Protein AF-A0A7V6VSK3-F1 (afdb_monomer_lite)

Sequence (90 aa):
ANEWHYVVGVYSNKTMYLYVDGKLEGTNNYFSSNPTVKFKENIANLFVGGTMDSTLYDFNGSIDDVRIYTRALSSSEIKNNYNISKYKIN

Radius of gyration: 15.0 Å; chains: 1; bounding box: 39×29×34 Å

pLDDT: mean 86.64, std 12.1, range [54.09, 98.44]

Foldseek 3Di:
DLDDKDWDWFDDPQKIWIDILLHTPDIDNPSVVPVPDDPPPDPDDDDDQDDDPDPVRGHPHDDDDDDDDPHGDDSVRSNVVSVVVVPPDD

Secondary structure (DSSP, 8-state):
------EEEEEETTEEEEEETTEEEEEE-HHHH-TT--GGG--SPP-SSS-SS-GGG---S--------SSPPPHHHHHHHHHHHTT---

Structure (mmCIF, N/CA/C/O backbone):
data_AF-A0A7V6VSK3-F1
#
_entry.id   AF-A0A7V6VSK3-F1
#
loop_
_atom_site.group_PDB
_atom_site.id
_atom_site.type_symbol
_atom_site.label_atom_id
_atom_site.label_alt_id
_atom_site.label_comp_id
_atom_site.label_asym_id
_atom_site.label_entity_id
_atom_site.label_seq_id
_atom_site.pdbx_PDB_ins_code
_atom_site.Cartn_x
_atom_site.Cartn_y
_atom_site.Cartn_z
_atom_site.occupancy
_atom_site.B_iso_or_equiv
_atom_site.auth_seq_id
_atom_site.auth_comp_id
_atom_site.auth_asym_id
_atom_site.auth_atom_id
_atom_site.pdbx_PDB_model_num
ATOM 1 N N . ALA A 1 1 ? -3.969 1.810 19.335 1.00 55.22 1 ALA A N 1
ATOM 2 C CA . ALA A 1 1 ? -3.213 0.551 19.101 1.00 55.22 1 ALA A CA 1
ATOM 3 C C . ALA A 1 1 ? -4.182 -0.611 19.247 1.00 55.22 1 ALA A C 1
ATOM 5 O O . ALA A 1 1 ? -5.009 -0.548 20.148 1.00 55.22 1 ALA A O 1
ATOM 6 N N . ASN A 1 2 ? -4.077 -1.634 18.390 1.00 83.69 2 ASN A N 1
ATOM 7 C CA . ASN A 1 2 ? -5.125 -2.642 18.156 1.00 83.69 2 ASN A CA 1
ATOM 8 C C . ASN A 1 2 ? -6.348 -2.084 17.391 1.00 83.69 2 ASN A C 1
ATOM 10 O O . ASN A 1 2 ? -7.496 -2.334 17.743 1.00 83.69 2 ASN A O 1
ATOM 14 N N . GLU A 1 3 ? -6.078 -1.281 16.360 1.00 91.06 3 GLU A N 1
ATOM 15 C CA . GLU A 1 3 ? -7.081 -0.646 15.498 1.00 91.06 3 GLU A CA 1
ATOM 16 C C . GLU A 1 3 ? -6.889 -1.101 14.049 1.00 91.06 3 GLU A C 1
ATOM 18 O O . GLU A 1 3 ? -5.771 -1.405 13.625 1.00 91.06 3 GLU A O 1
ATOM 23 N N . TRP A 1 4 ? -7.983 -1.132 13.289 1.00 93.00 4 TRP A N 1
ATOM 24 C CA . TRP A 1 4 ? -7.937 -1.380 11.853 1.00 93.00 4 TRP A CA 1
ATOM 25 C C . TRP A 1 4 ? -7.413 -0.151 11.115 1.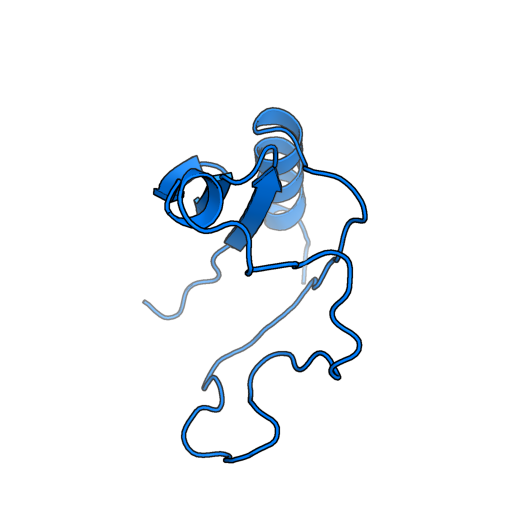00 93.00 4 TRP A C 1
ATOM 27 O O . TRP A 1 4 ? -7.937 0.948 11.288 1.00 93.00 4 TRP A O 1
ATOM 37 N N . HIS A 1 5 ? -6.438 -0.366 10.234 1.00 94.75 5 HIS A N 1
ATOM 38 C CA . HIS A 1 5 ? -5.935 0.653 9.317 1.00 94.75 5 HIS A CA 1
ATOM 39 C C . HIS A 1 5 ? -6.143 0.220 7.871 1.00 94.75 5 HIS A C 1
ATOM 41 O O . HIS A 1 5 ? -5.936 -0.941 7.515 1.00 94.75 5 HIS A O 1
ATOM 47 N N . TYR A 1 6 ? -6.513 1.174 7.020 1.00 96.62 6 TYR A N 1
ATOM 48 C CA . TYR A 1 6 ? -6.625 0.950 5.581 1.00 96.62 6 TYR A CA 1
ATOM 49 C C . TYR A 1 6 ? -5.332 1.379 4.891 1.00 96.62 6 TYR A C 1
ATOM 51 O O . TYR A 1 6 ? -5.013 2.569 4.854 1.00 96.62 6 TYR A O 1
ATOM 59 N N . VAL A 1 7 ? -4.590 0.420 4.337 1.00 97.25 7 VAL A N 1
ATOM 60 C CA . VAL A 1 7 ? -3.268 0.660 3.741 1.00 97.25 7 VAL A CA 1
ATOM 61 C C . VAL A 1 7 ? -3.303 0.400 2.240 1.00 97.25 7 VAL A C 1
ATOM 63 O O . VAL A 1 7 ? -3.799 -0.631 1.790 1.00 97.25 7 VAL A O 1
ATOM 66 N N . VAL A 1 8 ? -2.747 1.325 1.453 1.00 97.94 8 VAL A N 1
ATOM 67 C CA . VAL A 1 8 ? -2.625 1.176 -0.004 1.00 97.94 8 VAL A CA 1
ATOM 68 C C . VAL A 1 8 ? -1.222 1.546 -0.461 1.00 97.94 8 VAL A C 1
ATOM 70 O O . VAL A 1 8 ? -0.777 2.680 -0.288 1.00 97.94 8 VAL A O 1
ATOM 73 N N . GLY A 1 9 ? -0.547 0.595 -1.104 1.00 96.56 9 GLY A N 1
ATOM 74 C CA . GLY A 1 9 ? 0.656 0.849 -1.890 1.00 96.56 9 GLY A CA 1
ATOM 75 C C . GLY A 1 9 ? 0.295 1.107 -3.351 1.00 96.56 9 GLY A C 1
ATOM 76 O O . GLY A 1 9 ? -0.427 0.320 -3.962 1.00 96.56 9 GLY A O 1
ATOM 77 N N . VAL A 1 10 ? 0.805 2.194 -3.928 1.00 95.31 10 VAL A N 1
ATOM 78 C CA . VAL A 1 10 ? 0.642 2.507 -5.354 1.00 95.31 10 VAL A CA 1
ATOM 79 C C . VAL A 1 10 ? 2.009 2.627 -6.000 1.00 95.31 10 VAL A C 1
ATOM 81 O O . VAL A 1 10 ? 2.873 3.333 -5.492 1.00 95.31 10 VAL A O 1
ATOM 84 N N . TYR A 1 11 ? 2.189 1.983 -7.149 1.00 91.19 11 TYR A N 1
ATOM 85 C CA . TYR A 1 11 ? 3.349 2.184 -8.008 1.00 91.19 11 TYR A CA 1
ATOM 86 C C . TYR A 1 11 ? 2.906 2.821 -9.324 1.00 91.19 11 TYR A C 1
ATOM 88 O O . TYR A 1 11 ? 2.072 2.269 -10.042 1.00 91.19 11 TYR A O 1
ATOM 96 N N . SER A 1 12 ? 3.454 3.993 -9.638 1.00 90.06 12 SER A N 1
ATOM 97 C CA . SER A 1 12 ? 3.173 4.718 -10.877 1.00 90.06 12 SER A CA 1
ATOM 98 C C . SER A 1 12 ? 4.395 5.516 -11.305 1.00 90.06 12 SER A C 1
ATOM 100 O O . SER A 1 12 ? 5.051 6.129 -10.467 1.00 90.06 12 SER A O 1
ATOM 102 N N . ASN A 1 13 ? 4.719 5.511 -12.601 1.00 87.38 13 ASN A N 1
ATOM 103 C CA . ASN A 1 13 ? 5.828 6.288 -13.172 1.00 87.38 13 ASN A CA 1
ATOM 104 C C . ASN A 1 13 ? 7.142 6.173 -12.375 1.00 87.38 13 ASN A C 1
ATOM 106 O O . ASN A 1 13 ? 7.800 7.171 -12.089 1.00 87.38 13 ASN A O 1
ATOM 110 N N . LYS A 1 14 ? 7.514 4.943 -11.994 1.00 86.00 14 LYS A N 1
ATOM 111 C CA . LYS A 1 14 ? 8.720 4.645 -11.199 1.00 86.00 14 LYS A CA 1
ATOM 112 C C . LYS A 1 14 ? 8.761 5.299 -9.808 1.00 86.00 14 LYS A C 1
ATOM 114 O O . LYS A 1 14 ? 9.829 5.423 -9.216 1.00 86.00 14 LYS A O 1
ATOM 119 N N . THR A 1 15 ? 7.606 5.677 -9.274 1.00 89.31 15 THR A N 1
ATOM 120 C CA . THR A 1 15 ? 7.448 6.208 -7.921 1.00 89.31 15 THR A CA 1
ATOM 121 C C . THR A 1 15 ? 6.472 5.330 -7.146 1.00 89.31 15 THR A C 1
ATOM 123 O O . THR A 1 15 ? 5.431 4.928 -7.671 1.00 89.31 15 THR A O 1
ATOM 126 N N . MET A 1 16 ? 6.825 5.011 -5.903 1.00 92.81 16 MET A N 1
ATOM 127 C CA . MET A 1 16 ? 5.934 4.376 -4.940 1.00 92.81 16 MET A CA 1
ATOM 128 C C . MET A 1 16 ? 5.280 5.424 -4.048 1.00 92.81 16 MET A C 1
ATOM 130 O O . MET A 1 16 ? 5.918 6.395 -3.644 1.00 92.81 16 MET A O 1
ATOM 134 N N . TYR A 1 17 ? 4.024 5.182 -3.704 1.00 96.12 17 TYR A N 1
ATOM 135 C CA . TYR A 1 17 ? 3.223 6.000 -2.807 1.00 96.12 17 TYR A CA 1
ATOM 136 C C . TYR A 1 17 ? 2.611 5.083 -1.754 1.00 96.12 17 TYR A C 1
ATOM 138 O O . TYR A 1 17 ? 2.088 4.019 -2.096 1.00 96.12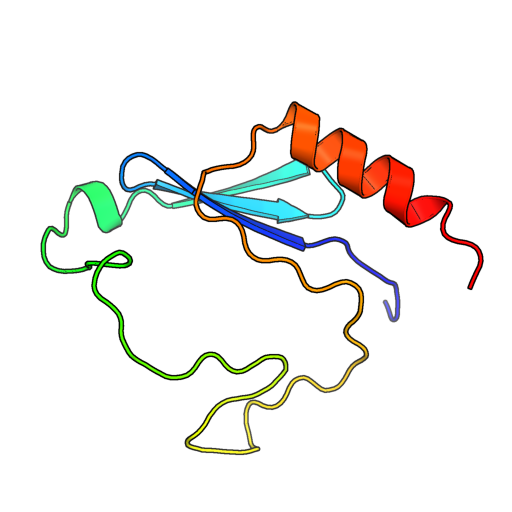 17 TYR A O 1
ATOM 146 N N . LEU A 1 18 ? 2.671 5.496 -0.491 1.00 97.94 18 LEU A N 1
ATOM 147 C CA . LEU A 1 18 ? 2.028 4.804 0.617 1.00 97.94 18 LEU A CA 1
ATOM 148 C C . LEU A 1 18 ? 0.898 5.672 1.149 1.00 97.94 18 LEU A C 1
ATOM 150 O O . LEU A 1 18 ? 1.126 6.810 1.561 1.00 97.94 18 LEU A O 1
ATOM 154 N N . TYR A 1 19 ? -0.305 5.113 1.152 1.00 98.44 19 TYR A N 1
ATOM 155 C CA . TYR A 1 19 ? -1.466 5.726 1.767 1.00 98.44 19 TYR A CA 1
ATOM 156 C C . TYR A 1 19 ? -1.870 4.944 3.012 1.00 98.44 19 TYR A C 1
ATOM 158 O O . TYR A 1 19 ? -1.946 3.715 2.961 1.00 98.44 19 TYR A O 1
ATOM 166 N N . VAL A 1 20 ? -2.176 5.660 4.091 1.00 97.75 20 VAL A N 1
ATOM 167 C CA . VAL A 1 20 ? -2.761 5.114 5.319 1.00 97.75 20 VAL A CA 1
ATOM 168 C C . VAL A 1 20 ? -4.029 5.900 5.611 1.00 97.75 20 VAL A C 1
ATOM 170 O O . VAL A 1 20 ? -4.048 7.127 5.520 1.00 97.75 20 VAL A O 1
ATOM 173 N N . ASP A 1 21 ? -5.123 5.194 5.879 1.00 97.00 21 ASP A N 1
ATOM 174 C CA . ASP A 1 21 ? -6.414 5.786 6.236 1.00 97.00 21 ASP A CA 1
ATOM 175 C C . ASP A 1 21 ? -6.885 6.852 5.228 1.00 97.00 21 ASP A C 1
ATOM 177 O O . ASP A 1 21 ? -7.406 7.921 5.560 1.00 97.00 21 ASP A O 1
ATOM 181 N N . GLY A 1 22 ? -6.658 6.553 3.944 1.00 97.00 22 GLY A N 1
ATOM 182 C CA . GLY A 1 22 ? -7.048 7.393 2.814 1.00 97.00 22 GLY A CA 1
ATOM 183 C C . GLY A 1 22 ? -6.165 8.624 2.570 1.00 97.00 22 GLY A C 1
ATOM 184 O O . GLY A 1 22 ? -6.471 9.401 1.663 1.00 97.00 22 GLY A O 1
ATOM 185 N N . LYS A 1 23 ? -5.089 8.823 3.341 1.00 97.81 23 LYS A N 1
ATOM 186 C CA . LYS A 1 23 ? -4.151 9.951 3.214 1.00 97.81 23 LYS A CA 1
ATOM 187 C C . LYS A 1 23 ? -2.796 9.477 2.709 1.00 97.81 23 LYS A C 1
ATOM 189 O O . LYS A 1 23 ? -2.397 8.358 2.994 1.00 97.81 23 LYS A O 1
ATOM 194 N N . LEU A 1 24 ? -2.107 10.317 1.936 1.00 98.12 24 LEU A N 1
ATOM 195 C CA . LEU A 1 24 ? -0.744 10.035 1.487 1.00 98.12 24 LEU A CA 1
ATOM 196 C C . LEU A 1 24 ? 0.219 10.274 2.653 1.00 98.12 24 LEU A C 1
ATOM 198 O O . LEU A 1 24 ? 0.352 11.411 3.092 1.00 98.12 24 LEU A O 1
ATOM 202 N N . GLU A 1 25 ? 0.902 9.225 3.096 1.00 98.31 25 GLU A N 1
ATOM 203 C CA . GLU A 1 25 ? 1.867 9.295 4.201 1.00 98.31 25 GLU A CA 1
ATOM 204 C C . GLU A 1 25 ? 3.317 9.338 3.709 1.00 98.31 25 GLU A C 1
ATOM 206 O O . GLU A 1 25 ? 4.201 9.845 4.394 1.00 98.31 25 GLU A O 1
ATOM 211 N N . GLY A 1 26 ? 3.594 8.833 2.504 1.00 97.12 26 GLY A N 1
ATOM 212 C CA . GLY A 1 26 ? 4.961 8.806 1.997 1.00 97.12 26 GLY A CA 1
ATOM 213 C C . GLY A 1 26 ? 5.072 8.557 0.504 1.00 97.12 26 GLY A C 1
ATOM 214 O O . GLY A 1 26 ? 4.191 7.968 -0.125 1.00 97.12 26 GLY A O 1
ATOM 215 N N . THR A 1 27 ? 6.198 8.998 -0.055 1.00 95.88 27 THR A N 1
ATOM 216 C CA . THR A 1 27 ? 6.575 8.752 -1.450 1.00 95.88 27 THR A CA 1
ATOM 217 C C . THR A 1 27 ? 8.026 8.301 -1.533 1.00 95.88 27 THR A C 1
ATOM 219 O O . THR A 1 27 ? 8.859 8.729 -0.736 1.00 95.88 27 THR A O 1
ATOM 222 N N . ASN A 1 28 ? 8.329 7.425 -2.488 1.00 91.25 28 ASN A N 1
ATOM 223 C CA . ASN A 1 28 ? 9.683 6.957 -2.753 1.00 91.25 28 ASN A CA 1
ATOM 224 C C . ASN A 1 28 ? 9.919 6.873 -4.268 1.00 91.25 28 ASN A C 1
ATOM 226 O O . ASN A 1 28 ? 9.270 6.095 -4.970 1.00 91.25 28 ASN A O 1
ATOM 230 N N . ASN A 1 29 ? 10.860 7.672 -4.769 1.00 87.69 29 ASN A N 1
ATOM 231 C CA . ASN A 1 29 ? 11.240 7.752 -6.179 1.00 87.69 29 ASN A CA 1
ATOM 232 C C . ASN A 1 29 ? 12.546 7.001 -6.506 1.00 87.69 29 ASN A C 1
ATOM 234 O O . ASN A 1 29 ? 13.082 7.182 -7.597 1.00 87.69 29 ASN A O 1
ATOM 238 N N . TYR A 1 30 ? 13.062 6.148 -5.617 1.00 78.88 30 TYR A N 1
ATOM 239 C CA . TYR A 1 30 ? 14.304 5.385 -5.814 1.00 78.88 30 TYR A CA 1
ATOM 240 C C . TYR A 1 30 ? 14.319 4.580 -7.126 1.00 78.88 30 TYR A C 1
ATOM 242 O O . TYR A 1 30 ? 15.344 4.451 -7.789 1.00 78.88 30 TYR A O 1
ATOM 250 N N . PHE A 1 31 ? 13.161 4.093 -7.573 1.00 73.06 31 PHE A N 1
ATOM 251 C CA . PHE A 1 31 ? 13.044 3.332 -8.821 1.00 73.06 31 PHE A CA 1
ATOM 252 C C . PHE A 1 31 ? 13.168 4.196 -10.082 1.00 73.06 31 PHE A C 1
ATOM 254 O O . PHE A 1 31 ? 13.309 3.664 -11.182 1.00 73.06 31 PHE A O 1
ATOM 261 N N . SER A 1 32 ? 13.121 5.526 -9.958 1.00 70.00 32 SER A N 1
ATOM 262 C CA . SER A 1 32 ? 13.378 6.425 -11.086 1.00 70.00 32 SER A CA 1
ATOM 263 C C . SER A 1 32 ? 14.850 6.408 -11.509 1.00 70.00 32 SER A C 1
ATOM 265 O O . SER A 1 32 ? 15.127 6.491 -12.707 1.00 70.00 32 SER A O 1
ATOM 267 N N . SER A 1 33 ? 15.772 6.221 -10.556 1.00 68.38 33 SER A N 1
ATOM 268 C CA . SER A 1 33 ? 17.223 6.202 -10.777 1.00 68.38 33 SER A CA 1
ATOM 269 C C . SER A 1 33 ? 17.812 4.797 -10.944 1.00 68.38 33 SER A C 1
ATOM 271 O O . SER A 1 33 ? 18.937 4.680 -11.425 1.00 68.38 33 SER A O 1
ATOM 273 N N . ASN A 1 34 ? 17.069 3.735 -10.605 1.00 66.44 34 ASN A N 1
ATOM 274 C CA . ASN A 1 34 ? 17.539 2.352 -10.709 1.00 66.44 34 ASN A CA 1
ATOM 275 C C . ASN A 1 34 ? 16.715 1.521 -11.726 1.00 66.44 34 ASN A C 1
ATOM 277 O O . ASN A 1 34 ? 15.636 1.025 -11.393 1.00 66.44 34 ASN A O 1
ATOM 281 N N . PRO A 1 35 ? 17.194 1.359 -12.977 1.00 60.34 35 PRO A N 1
ATOM 282 C CA . PRO A 1 35 ? 16.425 0.768 -14.076 1.00 60.34 35 PRO A CA 1
ATOM 283 C C . PRO A 1 35 ? 16.250 -0.759 -13.998 1.00 60.34 35 PRO A C 1
ATOM 285 O O . PRO A 1 35 ? 15.502 -1.313 -14.803 1.00 60.34 35 PRO A O 1
ATOM 288 N N . THR A 1 36 ? 16.919 -1.452 -13.073 1.00 64.06 36 THR A N 1
ATOM 289 C CA . THR A 1 36 ? 16.864 -2.922 -12.970 1.00 64.06 36 THR A CA 1
ATOM 290 C C . THR A 1 36 ? 15.674 -3.440 -12.164 1.00 64.06 36 THR A C 1
ATOM 292 O O . THR A 1 36 ? 15.326 -4.613 -12.293 1.00 64.06 36 THR A O 1
ATOM 295 N N . VAL A 1 37 ? 14.995 -2.597 -11.377 1.00 61.53 37 VAL A N 1
ATOM 296 C CA . VAL A 1 37 ? 13.806 -3.026 -10.627 1.00 61.53 37 VAL A CA 1
ATOM 297 C C . VAL A 1 37 ? 12.583 -3.027 -11.541 1.00 61.53 37 VAL A C 1
ATOM 299 O O . VAL A 1 37 ? 11.993 -1.986 -11.839 1.00 61.53 37 VAL A O 1
ATOM 302 N N . LYS A 1 38 ? 12.176 -4.222 -11.971 1.00 61.94 38 LYS A N 1
ATOM 303 C CA . LYS A 1 38 ? 11.027 -4.430 -12.853 1.00 61.94 38 LYS A CA 1
ATOM 304 C C . LYS A 1 38 ? 9.862 -5.089 -12.114 1.00 61.94 38 LYS A C 1
ATOM 306 O O . LYS A 1 38 ? 9.663 -6.296 -12.200 1.00 61.94 38 LYS A O 1
ATOM 311 N N . PHE A 1 39 ? 9.021 -4.290 -11.457 1.00 63.69 3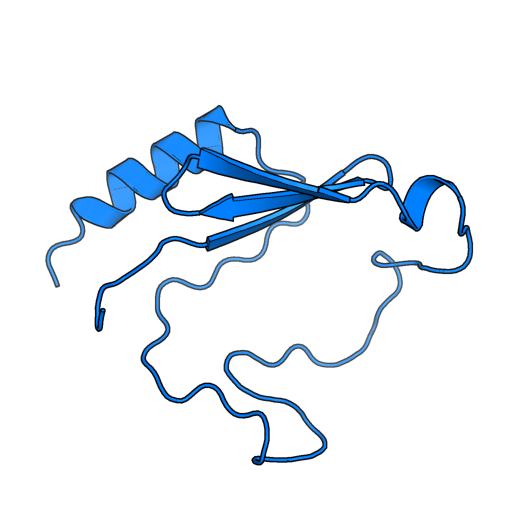9 PHE A N 1
ATOM 312 C CA . PHE A 1 39 ? 7.778 -4.795 -10.845 1.00 63.69 39 PHE A CA 1
ATOM 313 C C . PHE A 1 39 ? 6.847 -5.493 -11.850 1.00 63.69 39 PHE A C 1
ATOM 315 O O . PHE A 1 39 ? 6.070 -6.362 -11.473 1.00 63.69 39 PHE A O 1
ATOM 322 N N . LYS A 1 40 ? 6.931 -5.129 -13.135 1.00 60.34 40 LYS A N 1
ATOM 323 C CA . LYS A 1 40 ? 6.036 -5.626 -14.188 1.00 60.34 40 LYS A CA 1
ATOM 324 C C . LYS A 1 40 ? 6.368 -7.040 -14.692 1.00 60.34 40 LYS A C 1
ATOM 326 O O . LYS A 1 40 ? 5.553 -7.613 -15.401 1.00 60.34 40 LYS A O 1
ATOM 331 N N . GLU A 1 41 ? 7.542 -7.577 -14.358 1.00 68.81 41 GLU A N 1
ATOM 332 C CA . GLU A 1 41 ? 8.035 -8.880 -14.846 1.00 68.81 41 GLU A CA 1
ATOM 333 C C . GLU A 1 41 ? 8.207 -9.905 -13.707 1.00 68.81 41 GLU A C 1
ATOM 335 O O . GLU A 1 41 ? 8.781 -10.972 -13.915 1.00 68.81 41 GLU A O 1
ATOM 340 N N . ASN A 1 42 ? 7.734 -9.599 -12.492 1.00 71.44 42 ASN A N 1
ATOM 341 C CA . ASN A 1 42 ? 7.898 -10.494 -11.351 1.00 71.44 42 ASN A CA 1
ATOM 342 C C . ASN A 1 42 ? 6.900 -11.665 -11.417 1.00 71.44 42 ASN A C 1
ATOM 344 O O . ASN A 1 42 ? 5.690 -11.451 -11.388 1.00 71.44 42 ASN A O 1
ATOM 348 N N . ILE A 1 43 ? 7.426 -12.889 -11.488 1.00 79.31 43 ILE A N 1
ATOM 349 C CA . ILE A 1 43 ? 6.667 -14.152 -11.500 1.00 79.31 43 ILE A CA 1
ATOM 350 C C . ILE A 1 43 ? 6.641 -14.850 -10.133 1.00 79.31 43 ILE A C 1
ATOM 352 O O . ILE A 1 43 ? 6.147 -15.970 -10.027 1.00 79.31 43 ILE A O 1
ATOM 356 N N . ALA A 1 44 ? 7.221 -14.237 -9.100 1.00 81.69 44 ALA A N 1
ATOM 357 C CA . ALA A 1 44 ? 7.236 -14.808 -7.763 1.00 81.69 44 ALA A CA 1
ATOM 358 C C . ALA A 1 44 ? 5.814 -14.929 -7.196 1.00 81.69 44 ALA A C 1
ATOM 360 O O . ALA A 1 44 ? 4.942 -14.097 -7.462 1.00 81.69 44 ALA A O 1
ATOM 361 N N . ASN A 1 45 ? 5.606 -15.953 -6.368 1.00 85.06 45 ASN A N 1
ATOM 362 C CA . ASN A 1 45 ? 4.365 -16.120 -5.625 1.00 85.06 45 ASN A CA 1
ATOM 363 C C . ASN A 1 45 ? 4.130 -14.913 -4.708 1.00 85.06 45 ASN A C 1
ATOM 365 O O . ASN A 1 45 ? 5.052 -14.423 -4.053 1.00 85.06 45 ASN A O 1
ATOM 369 N N . LEU A 1 46 ? 2.880 -14.459 -4.644 1.00 85.50 46 LEU A N 1
ATOM 370 C CA . LEU A 1 46 ? 2.461 -13.430 -3.704 1.00 85.50 46 LEU A CA 1
ATOM 371 C C . LEU A 1 46 ? 1.968 -14.083 -2.414 1.00 85.50 46 LEU A C 1
ATOM 373 O O . LEU A 1 46 ? 1.081 -14.934 -2.445 1.00 85.50 46 LEU A O 1
ATOM 377 N N . PHE A 1 47 ? 2.494 -13.614 -1.290 1.00 88.75 47 PHE A N 1
ATOM 378 C CA . PHE A 1 47 ? 2.068 -14.009 0.046 1.00 88.75 47 PHE A CA 1
ATOM 379 C C . PHE A 1 47 ? 1.465 -12.801 0.761 1.00 88.75 47 PHE A C 1
ATOM 381 O O . PHE A 1 47 ? 1.898 -11.665 0.560 1.00 88.75 47 PHE A O 1
ATOM 388 N N . VAL A 1 48 ? 0.453 -13.045 1.591 1.00 91.12 48 VAL A N 1
ATOM 389 C CA . VAL A 1 48 ? -0.189 -12.025 2.424 1.00 91.12 48 VAL A CA 1
ATOM 390 C C . VAL A 1 48 ? -0.054 -12.456 3.875 1.00 91.12 48 VAL A C 1
ATOM 392 O O . VAL A 1 48 ? -0.415 -13.577 4.216 1.00 91.12 48 VAL A O 1
ATOM 395 N N . GLY A 1 49 ? 0.465 -11.562 4.717 1.00 91.44 49 GLY A N 1
ATOM 396 C CA . GLY A 1 49 ? 0.643 -11.822 6.147 1.00 91.44 49 GLY A CA 1
ATOM 397 C C . GLY A 1 49 ? 1.858 -12.681 6.506 1.00 91.44 49 GLY A C 1
ATOM 398 O O . GLY A 1 49 ? 1.990 -13.048 7.665 1.00 91.44 49 GLY A O 1
ATOM 399 N N . GLY A 1 50 ? 2.751 -12.972 5.559 1.00 89.12 50 GLY A N 1
ATOM 400 C CA . GLY A 1 50 ? 3.957 -13.763 5.801 1.00 89.12 50 GLY A CA 1
ATOM 401 C C . GLY A 1 50 ? 4.876 -13.817 4.587 1.00 89.12 50 GLY A C 1
ATOM 402 O O . GLY A 1 50 ? 4.641 -13.136 3.583 1.00 89.12 50 GLY A O 1
ATOM 403 N N . THR A 1 51 ? 5.925 -14.629 4.678 1.00 84.00 51 THR A N 1
ATOM 404 C CA . THR A 1 51 ? 6.897 -14.850 3.596 1.00 84.00 51 THR A CA 1
ATOM 405 C C . THR A 1 51 ? 7.120 -16.340 3.346 1.00 84.00 51 THR A C 1
ATOM 407 O O . THR A 1 51 ? 6.810 -17.178 4.187 1.00 84.00 51 THR A O 1
ATOM 410 N N . MET A 1 52 ? 7.657 -16.682 2.172 1.00 80.00 52 MET A N 1
ATOM 411 C CA . MET A 1 52 ? 7.932 -18.068 1.783 1.00 80.00 52 MET A CA 1
ATOM 412 C C . MET A 1 52 ? 9.028 -18.716 2.640 1.00 80.00 52 MET A C 1
ATOM 414 O O . MET A 1 52 ? 8.970 -19.912 2.913 1.00 80.00 52 MET A O 1
ATOM 418 N N . ASP A 1 53 ? 10.022 -17.928 3.052 1.00 79.00 53 ASP A N 1
ATOM 419 C CA . ASP A 1 53 ? 11.302 -18.462 3.532 1.00 79.00 53 ASP A CA 1
ATOM 420 C C . ASP A 1 53 ? 11.394 -18.588 5.058 1.00 79.00 53 ASP A C 1
ATOM 422 O O . ASP A 1 53 ? 12.365 -19.139 5.577 1.00 79.00 53 ASP A O 1
ATOM 426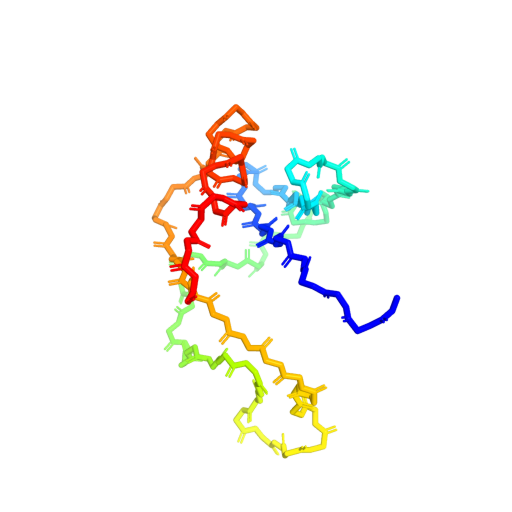 N N . SER A 1 54 ? 10.428 -18.041 5.803 1.00 78.81 54 SER A N 1
ATOM 427 C CA . SER A 1 54 ? 10.466 -18.034 7.266 1.00 78.81 54 SER A CA 1
ATOM 428 C C . SER A 1 54 ? 9.155 -17.559 7.881 1.00 78.81 54 SER A C 1
ATOM 430 O O . SER A 1 54 ? 8.619 -16.532 7.477 1.00 78.81 54 SER A O 1
ATOM 432 N N . THR A 1 55 ? 8.719 -18.223 8.949 1.00 77.75 55 THR A N 1
ATOM 433 C CA . THR A 1 55 ? 7.594 -17.768 9.782 1.00 77.75 55 THR A CA 1
ATOM 434 C C . THR A 1 55 ? 7.997 -16.669 10.772 1.00 77.75 55 THR A C 1
ATOM 436 O O . THR A 1 55 ? 7.153 -16.105 11.462 1.00 77.75 55 THR A O 1
ATOM 439 N N . LEU A 1 56 ? 9.295 -16.337 10.876 1.00 81.31 56 LEU A N 1
ATOM 440 C CA . LEU A 1 56 ? 9.788 -15.283 11.779 1.00 81.31 56 LEU A CA 1
ATOM 441 C C . LEU A 1 56 ? 9.280 -13.886 11.397 1.00 81.31 56 LEU A C 1
ATOM 443 O O . LEU A 1 56 ? 9.355 -12.970 12.214 1.00 81.31 56 LEU A O 1
ATOM 44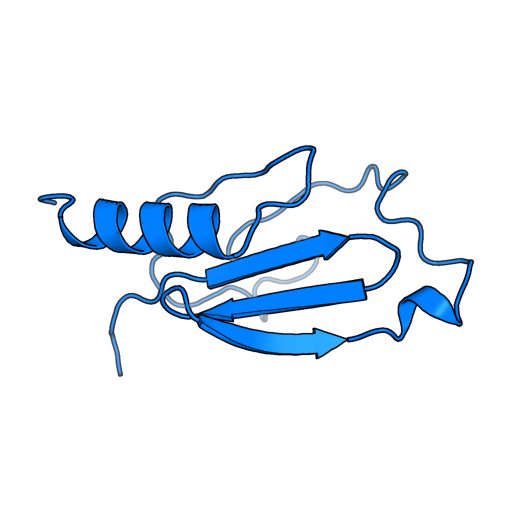7 N N . TYR A 1 57 ? 8.798 -13.721 10.165 1.00 81.38 57 TYR A N 1
ATOM 448 C CA . TYR A 1 57 ? 8.311 -12.450 9.629 1.00 81.38 57 TYR A CA 1
ATOM 449 C C . TYR A 1 57 ? 6.802 -12.454 9.381 1.00 81.38 57 TYR A C 1
ATOM 451 O O . TYR A 1 57 ? 6.296 -11.571 8.685 1.00 81.38 57 TYR A O 1
ATOM 459 N N . ASP A 1 58 ? 6.086 -13.431 9.938 1.00 89.81 58 ASP A N 1
ATOM 460 C CA . ASP A 1 58 ? 4.638 -13.487 9.813 1.00 89.81 58 ASP A CA 1
ATOM 461 C C . ASP A 1 58 ? 3.993 -12.331 10.576 1.00 89.81 58 ASP A C 1
ATOM 463 O O . ASP A 1 58 ? 4.387 -11.949 11.684 1.00 89.81 58 ASP A O 1
ATOM 467 N N . PHE A 1 59 ? 2.984 -11.740 9.949 1.00 91.25 59 PHE A N 1
ATOM 468 C CA . PHE A 1 59 ? 2.235 -10.647 10.527 1.00 91.25 59 PHE A CA 1
ATOM 469 C C . PHE A 1 59 ? 1.340 -11.177 11.646 1.00 91.25 59 PHE A C 1
ATOM 471 O O . PHE A 1 59 ? 0.380 -11.908 11.407 1.00 91.25 59 PHE A O 1
ATOM 478 N N . ASN A 1 60 ? 1.630 -10.766 12.879 1.00 90.88 60 ASN A N 1
ATOM 479 C CA . ASN A 1 60 ? 0.800 -11.080 14.035 1.00 90.88 60 ASN A CA 1
ATOM 480 C C . ASN A 1 60 ? -0.351 -10.068 14.164 1.00 90.88 60 ASN A C 1
ATOM 482 O O . ASN A 1 60 ? -0.255 -9.083 14.897 1.00 90.88 60 ASN A O 1
ATOM 486 N N . GLY A 1 61 ? -1.425 -10.300 13.411 1.00 90.81 61 GLY A N 1
ATOM 487 C CA . GLY A 1 61 ? -2.629 -9.476 13.418 1.00 90.81 61 GLY A CA 1
ATOM 488 C C . GLY A 1 61 ? -3.707 -10.025 12.488 1.00 90.81 61 GLY A C 1
ATOM 489 O O . GLY A 1 61 ? -3.590 -11.124 11.954 1.00 90.81 61 GLY A O 1
ATOM 490 N N . SER A 1 62 ? -4.779 -9.258 12.296 1.00 93.12 62 SER A N 1
ATOM 491 C CA . SER A 1 62 ? -5.837 -9.594 11.336 1.00 93.12 62 SER A CA 1
ATOM 492 C C . SER A 1 62 ? -5.653 -8.816 10.034 1.00 93.12 62 SER A C 1
ATOM 494 O O . SER A 1 62 ? -5.253 -7.654 10.051 1.00 93.12 62 SER A O 1
ATOM 496 N N . ILE A 1 63 ? -5.947 -9.463 8.907 1.00 93.94 63 ILE A N 1
ATOM 497 C CA . ILE A 1 63 ? -5.945 -8.867 7.567 1.00 93.94 63 ILE A CA 1
ATOM 498 C C . ILE A 1 63 ? -7.299 -9.173 6.940 1.00 93.94 63 ILE A C 1
ATOM 500 O O . ILE A 1 63 ? -7.775 -10.302 7.032 1.00 93.94 63 ILE A O 1
ATOM 504 N N . ASP A 1 64 ? -7.897 -8.185 6.286 1.00 94.00 64 ASP A N 1
ATOM 505 C CA . ASP A 1 64 ? -9.150 -8.349 5.557 1.00 94.00 64 ASP A CA 1
ATOM 506 C C . ASP A 1 64 ? -9.134 -7.498 4.275 1.00 94.00 64 ASP A C 1
ATOM 508 O O . ASP A 1 64 ? -8.314 -6.589 4.122 1.00 94.00 64 ASP A O 1
ATOM 512 N N . ASP A 1 65 ? -10.047 -7.791 3.347 1.00 93.75 65 ASP A N 1
ATOM 513 C CA . ASP A 1 65 ? -10.380 -6.936 2.205 1.00 93.75 65 ASP A CA 1
ATOM 514 C C . ASP A 1 65 ? -9.237 -6.688 1.196 1.00 93.75 65 ASP A C 1
ATOM 516 O O . ASP A 1 65 ? -9.162 -5.643 0.533 1.00 93.75 65 ASP A O 1
ATOM 520 N N . VAL A 1 66 ? -8.360 -7.681 1.033 1.00 94.69 66 VAL A N 1
ATOM 521 C CA . VAL A 1 66 ? -7.193 -7.616 0.142 1.00 94.69 66 VAL A CA 1
ATOM 522 C C . VAL A 1 66 ? -7.619 -7.450 -1.319 1.00 94.69 66 VAL A C 1
ATOM 524 O O . VAL A 1 66 ? -8.416 -8.222 -1.853 1.00 94.69 66 VAL A O 1
ATOM 527 N N . ARG A 1 67 ? -7.058 -6.439 -1.995 1.00 94.94 67 ARG A N 1
ATOM 528 C CA . ARG A 1 67 ? -7.316 -6.140 -3.413 1.00 94.94 67 ARG A CA 1
ATOM 529 C C . ARG A 1 67 ? -6.018 -5.821 -4.145 1.00 94.94 67 ARG A C 1
ATOM 531 O O . ARG A 1 67 ? -5.159 -5.124 -3.612 1.00 94.94 67 ARG A O 1
ATOM 538 N N . ILE A 1 68 ? -5.914 -6.281 -5.390 1.00 93.06 68 ILE A N 1
ATOM 539 C CA . ILE A 1 68 ? -4.777 -6.025 -6.283 1.00 93.06 68 ILE A CA 1
ATOM 540 C C . ILE A 1 68 ? -5.312 -5.408 -7.571 1.00 93.06 68 ILE A C 1
ATOM 542 O O . ILE A 1 68 ? -6.292 -5.889 -8.137 1.00 93.06 68 ILE A O 1
ATOM 546 N N . TYR A 1 69 ? -4.657 -4.348 -8.038 1.00 93.81 69 TYR A N 1
ATOM 547 C CA . TYR A 1 69 ? -5.047 -3.622 -9.242 1.00 93.81 69 TYR A CA 1
ATOM 548 C C . TYR A 1 69 ? -3.918 -3.654 -10.268 1.00 93.81 69 TYR A C 1
ATOM 550 O O . TYR A 1 69 ? -2.749 -3.481 -9.933 1.00 93.81 69 TYR A O 1
ATOM 558 N N . THR A 1 70 ? -4.275 -3.801 -11.543 1.00 91.19 70 THR A N 1
ATOM 559 C CA . THR A 1 70 ? -3.337 -3.724 -12.679 1.00 91.19 70 THR A CA 1
ATOM 560 C C . THR A 1 70 ? -3.013 -2.283 -13.092 1.00 91.19 70 THR A C 1
ATOM 562 O O . THR A 1 70 ? -2.284 -2.056 -14.057 1.00 91.19 70 THR A O 1
ATOM 565 N N . ARG A 1 71 ? -3.557 -1.299 -12.366 1.00 93.62 71 ARG A N 1
ATOM 566 C CA . ARG A 1 71 ? -3.366 0.136 -12.582 1.00 93.62 71 ARG A CA 1
ATOM 567 C C . ARG A 1 71 ? -3.108 0.854 -11.265 1.00 93.62 71 ARG A C 1
ATOM 569 O O . ARG A 1 71 ? -3.541 0.401 -10.208 1.00 93.62 71 ARG A O 1
ATOM 576 N N . ALA A 1 72 ? -2.488 2.023 -11.358 1.00 95.56 72 ALA A N 1
ATOM 577 C CA . ALA A 1 72 ? -2.411 2.941 -10.235 1.00 95.56 72 ALA A CA 1
ATOM 578 C C . ALA A 1 72 ? -3.809 3.488 -9.897 1.00 95.56 72 ALA A C 1
ATOM 580 O O . ALA A 1 72 ? -4.545 3.931 -10.786 1.00 95.56 72 ALA A O 1
ATOM 581 N N . LEU A 1 73 ? -4.170 3.450 -8.615 1.00 98.06 73 LEU A N 1
ATOM 582 C CA . LEU A 1 73 ? -5.346 4.150 -8.106 1.00 98.06 73 LEU A CA 1
ATOM 583 C C . LEU A 1 73 ? -5.006 5.622 -7.869 1.00 98.06 73 LEU A C 1
ATOM 585 O O . LEU A 1 73 ? -3.905 5.958 -7.432 1.00 98.06 73 LEU A O 1
ATOM 589 N N . SER A 1 74 ? -5.968 6.498 -8.131 1.00 98.06 74 SER A N 1
ATOM 590 C CA . SER A 1 74 ? -5.887 7.912 -7.771 1.00 98.06 74 SER A CA 1
ATOM 591 C C . SER A 1 74 ? -6.128 8.124 -6.273 1.00 98.06 74 SER A C 1
ATOM 593 O O . SER A 1 74 ? -6.793 7.329 -5.607 1.00 98.06 74 SER A O 1
ATOM 595 N N . SER A 1 75 ? -5.658 9.254 -5.741 1.00 97.62 75 SER A N 1
ATOM 596 C CA . SER A 1 75 ? -5.903 9.639 -4.343 1.00 97.62 75 SER A CA 1
ATOM 597 C C . SER A 1 75 ? -7.395 9.729 -4.000 1.00 97.62 75 SER A C 1
ATOM 599 O O . SER A 1 75 ? -7.796 9.379 -2.893 1.00 97.62 75 SER A O 1
ATOM 601 N N . SER A 1 76 ? -8.228 10.155 -4.955 1.00 98.06 76 SER A N 1
ATOM 602 C CA . SER A 1 76 ? -9.680 10.252 -4.764 1.00 98.06 76 SER A CA 1
ATOM 603 C C . SER A 1 76 ? -10.338 8.875 -4.675 1.00 98.06 76 SER A C 1
ATOM 605 O O . SER A 1 76 ? -11.160 8.653 -3.792 1.00 98.06 76 SER A O 1
ATOM 607 N N . GLU A 1 77 ? -9.942 7.927 -5.529 1.00 98.00 77 GLU A N 1
ATOM 608 C CA . GLU A 1 77 ? -10.422 6.541 -5.447 1.00 98.00 77 GLU A CA 1
ATOM 609 C C . GLU A 1 77 ? -10.025 5.891 -4.120 1.00 98.00 77 GLU A C 1
ATOM 611 O O . GLU A 1 77 ? -10.855 5.266 -3.467 1.00 98.00 77 GLU A O 1
ATOM 616 N N . ILE A 1 78 ? -8.781 6.092 -3.679 1.00 98.12 78 ILE A N 1
ATOM 617 C CA . ILE A 1 78 ? -8.277 5.563 -2.406 1.00 98.12 78 ILE A CA 1
ATOM 618 C C . ILE A 1 78 ? -9.082 6.121 -1.229 1.00 98.12 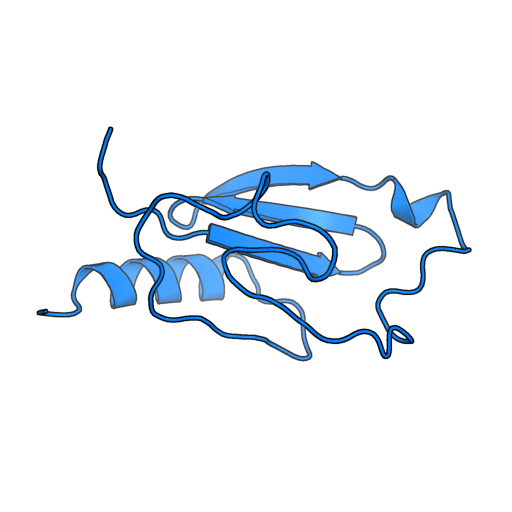78 ILE A C 1
ATOM 620 O O . ILE A 1 78 ? -9.516 5.359 -0.365 1.00 98.12 78 ILE A O 1
ATOM 624 N N . LYS A 1 79 ? -9.327 7.436 -1.214 1.00 97.06 79 LYS A N 1
ATOM 625 C CA . LYS A 1 79 ? -10.134 8.087 -0.176 1.00 97.06 79 LYS A CA 1
ATOM 626 C C . LYS A 1 79 ? -11.577 7.580 -0.174 1.00 97.06 79 LYS A C 1
ATOM 628 O O . LYS A 1 79 ? -12.134 7.339 0.894 1.00 97.06 79 LYS A O 1
ATOM 633 N N . ASN A 1 80 ? -12.175 7.396 -1.349 1.00 96.56 80 ASN A N 1
ATOM 634 C CA . ASN A 1 80 ? -13.529 6.861 -1.464 1.00 96.56 80 ASN A CA 1
ATOM 635 C C . ASN A 1 80 ? -13.606 5.416 -0.962 1.00 96.56 80 ASN A C 1
ATOM 637 O O . ASN A 1 80 ? -14.487 5.105 -0.166 1.00 96.56 80 ASN A O 1
ATOM 641 N N . ASN A 1 81 ? -12.653 4.564 -1.345 1.00 96.19 81 ASN A N 1
ATOM 642 C CA . ASN A 1 81 ? -12.588 3.180 -0.879 1.00 96.19 81 ASN A CA 1
ATOM 643 C C . ASN A 1 81 ? -12.439 3.098 0.647 1.00 96.19 81 ASN A C 1
ATOM 645 O O . ASN A 1 81 ? -13.166 2.336 1.277 1.00 96.19 81 ASN A O 1
ATOM 649 N N . TYR A 1 82 ? -11.571 3.925 1.241 1.00 96.12 82 TYR A N 1
ATOM 650 C CA . TYR A 1 82 ? -11.430 4.029 2.697 1.00 96.12 82 TYR A CA 1
ATOM 651 C C . TYR A 1 82 ? -12.733 4.452 3.383 1.00 96.12 82 TYR A C 1
ATOM 653 O O . TYR A 1 82 ? -13.126 3.894 4.404 1.00 96.12 82 TYR A O 1
ATOM 661 N N . ASN A 1 83 ? -13.432 5.445 2.829 1.00 94.75 83 ASN A N 1
ATOM 662 C CA . ASN A 1 83 ? -14.701 5.886 3.397 1.00 94.75 83 ASN A CA 1
ATOM 663 C C . ASN A 1 83 ? -15.755 4.779 3.334 1.00 94.75 83 ASN A C 1
ATOM 665 O O . ASN A 1 83 ? -16.481 4.600 4.301 1.00 94.75 83 ASN A O 1
ATOM 669 N N . ILE A 1 84 ? -15.822 4.023 2.236 1.00 91.94 84 ILE A N 1
ATOM 670 C CA . ILE A 1 84 ? -16.761 2.904 2.092 1.00 91.94 84 ILE A CA 1
ATOM 671 C C . ILE A 1 84 ? -16.407 1.768 3.062 1.00 91.94 84 ILE A C 1
ATOM 673 O O . ILE A 1 84 ? -17.306 1.212 3.689 1.00 91.94 84 ILE A O 1
ATOM 677 N N . SER A 1 85 ? -15.120 1.445 3.239 1.00 87.31 85 SER A N 1
ATOM 678 C CA . SER A 1 85 ? -14.700 0.352 4.126 1.00 87.31 85 SER A CA 1
ATOM 679 C C . SER A 1 85 ? -15.035 0.611 5.597 1.00 87.31 85 SER A C 1
ATOM 681 O O . SER A 1 85 ? -15.309 -0.338 6.319 1.00 87.31 85 SER A O 1
ATOM 683 N N . LYS A 1 86 ? -15.093 1.875 6.043 1.00 82.75 86 LYS A N 1
ATOM 684 C CA . LYS A 1 86 ? -15.519 2.231 7.413 1.00 82.75 86 LYS A CA 1
ATOM 685 C C . LYS A 1 86 ? -16.943 1.818 7.759 1.00 82.75 86 LYS A C 1
ATOM 687 O O . LYS A 1 86 ? -17.249 1.643 8.932 1.00 82.75 86 LYS A O 1
ATOM 692 N N . TYR A 1 87 ? -17.814 1.750 6.759 1.00 80.31 87 TYR A N 1
ATOM 693 C CA . TYR A 1 87 ? -19.233 1.459 6.950 1.00 80.31 87 TYR A CA 1
ATOM 694 C C . TYR A 1 87 ? -19.575 0.002 6.645 1.00 80.31 87 TYR A C 1
ATOM 696 O O . TYR A 1 87 ? -20.754 -0.350 6.619 1.00 80.31 87 TYR A O 1
ATOM 704 N N . LYS A 1 88 ? -18.572 -0.854 6.408 1.00 72.19 88 LYS A N 1
ATOM 705 C CA . LYS A 1 88 ? -18.807 -2.293 6.392 1.00 72.19 88 LYS A CA 1
ATOM 706 C C . LYS A 1 88 ? -19.223 -2.720 7.796 1.00 72.19 88 LYS A C 1
ATOM 708 O O . LYS A 1 88 ? -18.446 -2.632 8.740 1.00 72.19 88 LYS A O 1
ATOM 713 N N . ILE A 1 89 ? -20.486 -3.109 7.918 1.00 54.09 89 ILE A N 1
ATOM 714 C CA . ILE A 1 89 ? -21.013 -3.741 9.121 1.00 54.09 89 ILE A CA 1
ATOM 715 C C . ILE A 1 89 ? -20.454 -5.165 9.109 1.00 54.09 89 ILE A C 1
ATOM 717 O O . ILE A 1 89 ? -20.784 -5.929 8.200 1.00 54.09 89 ILE A O 1
ATOM 721 N N . ASN A 1 90 ? -19.566 -5.461 10.056 1.00 54.62 90 ASN A N 1
ATOM 722 C CA . ASN A 1 90 ? -19.065 -6.811 10.315 1.00 54.62 90 ASN A CA 1
ATOM 723 C C . ASN A 1 90 ? -20.061 -7.594 11.170 1.00 54.62 90 ASN A C 1
ATOM 725 O O . ASN A 1 90 ? -20.620 -6.982 12.110 1.00 54.62 90 ASN A O 1
#